Protein AF-A0A8T3WI78-F1 (afdb_monomer)

Foldseek 3Di:
DDDDDDDDPVVVVVLVVVCVVVVHDSVVSVVCVVCVVPPDCVVVVVVLVVCPPPPCSVVVVVVVVVVVVVCVVVPD

Radius of gyration: 17.38 Å; Cα contacts (8 Å, |Δi|>4): 16; chains: 1; bounding box: 35×27×48 Å

Solvent-accessible surface area (backbone atoms only — not comparable to full-atom values): 4750 Å² total; per-residue (Å²): 135,93,80,93,80,90,75,57,68,72,58,50,53,54,52,48,54,53,24,66,76,67,77,51,51,72,68,57,53,51,50,50,61,70,49,58,79,57,86,48,74,67,62,61,53,57,61,49,62,79,38,66,89,42,91,58,32,68,59,53,52,53,52,49,52,52,52,48,54,56,47,44,75,74,75,110

pLDDT: mean 80.44, std 12.33, range [53.81, 96.75]

Secondary structure (DSSP, 8-state):
--------HHHHHHHHHHHHHTT--HHHHHHHHHHTTS--HHHHHHHHGGGTTSTTHHHHHHHHHHHHHHHHHHH-

Mean predicted aligned error: 12.0 Å

Sequence (76 aa):
MAKTIMISNDVYERLKNIKEREDKSFSEVVIECLDSHKKTGKDLMKCFGILKDDKEYDKIMKDTRKRWAEWTKKYA

Structure (mmCIF, N/CA/C/O backbone):
data_AF-A0A8T3WI78-F1
#
_entry.id   AF-A0A8T3WI78-F1
#
loop_
_atom_site.group_PDB
_atom_site.id
_atom_site.type_symbol
_atom_site.label_atom_id
_atom_site.label_alt_id
_atom_site.label_comp_id
_atom_site.label_asym_id
_atom_site.label_entity_id
_atom_site.label_seq_id
_atom_site.pdbx_PDB_ins_code
_atom_site.Cartn_x
_atom_site.Cartn_y
_atom_site.Cartn_z
_atom_site.occupancy
_atom_si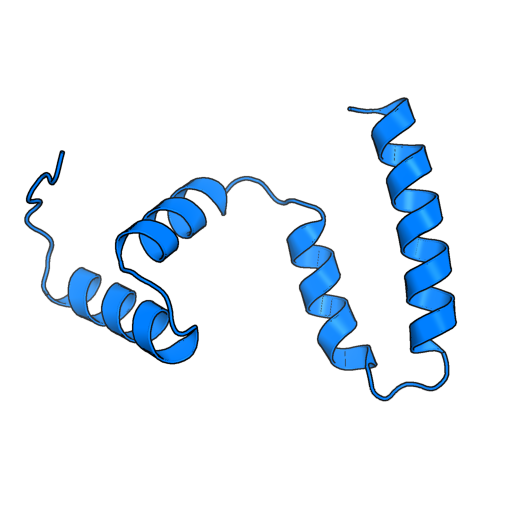te.B_iso_or_equiv
_atom_site.auth_seq_id
_atom_site.auth_comp_id
_atom_site.auth_asym_id
_atom_site.auth_atom_id
_atom_site.pdbx_PDB_model_num
ATOM 1 N N . MET A 1 1 ? 8.408 -0.234 21.698 1.00 72.31 1 MET A N 1
ATOM 2 C CA . MET A 1 1 ? 7.424 -0.354 22.799 1.00 72.31 1 MET A CA 1
ATOM 3 C C . MET A 1 1 ? 6.029 -0.250 22.213 1.00 72.31 1 MET A C 1
ATOM 5 O O . MET A 1 1 ? 5.816 0.643 21.402 1.00 72.31 1 M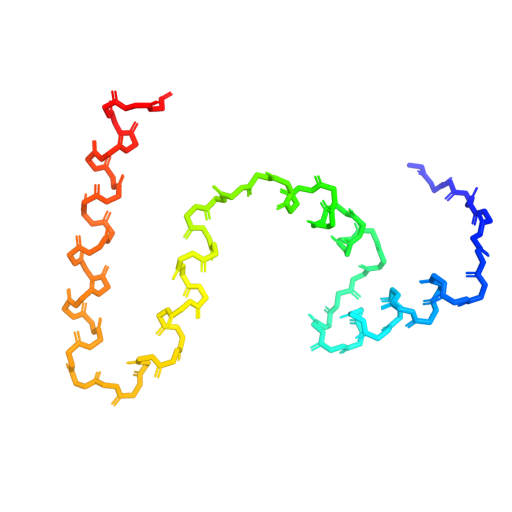ET A O 1
ATOM 9 N N . ALA A 1 2 ? 5.111 -1.140 22.587 1.00 81.81 2 ALA A N 1
ATOM 10 C CA . ALA A 1 2 ? 3.721 -1.054 22.146 1.00 81.81 2 ALA A CA 1
ATOM 11 C C . ALA A 1 2 ? 2.983 0.054 22.916 1.00 81.81 2 ALA A C 1
ATOM 13 O O . ALA A 1 2 ? 3.211 0.247 24.112 1.00 81.81 2 ALA A O 1
ATOM 14 N N . LYS A 1 3 ? 2.127 0.800 22.218 1.00 89.19 3 LYS A N 1
ATOM 15 C CA . LYS A 1 3 ? 1.242 1.822 22.785 1.00 89.19 3 LYS A CA 1
ATOM 16 C C . LYS A 1 3 ? -0.186 1.460 22.385 1.00 89.19 3 LYS A C 1
ATOM 18 O O . LYS A 1 3 ? -0.421 1.147 21.221 1.00 89.19 3 LYS A O 1
ATOM 23 N N . THR A 1 4 ? -1.115 1.510 23.332 1.00 92.38 4 THR A N 1
ATOM 24 C CA . THR A 1 4 ? -2.541 1.290 23.062 1.00 92.38 4 THR A CA 1
ATOM 25 C C . THR A 1 4 ? -3.205 2.629 22.776 1.00 92.38 4 THR A C 1
ATOM 27 O O . THR A 1 4 ? -3.028 3.578 23.539 1.00 92.38 4 THR A O 1
ATOM 30 N N . ILE A 1 5 ? -3.972 2.698 21.691 1.00 90.31 5 ILE A N 1
ATOM 31 C CA . ILE A 1 5 ? -4.820 3.843 21.355 1.00 90.31 5 ILE A CA 1
ATOM 32 C C . ILE A 1 5 ? -6.267 3.371 21.263 1.00 90.31 5 ILE A C 1
ATOM 34 O O . ILE A 1 5 ? -6.532 2.274 20.772 1.00 90.31 5 ILE A O 1
ATOM 38 N N . MET A 1 6 ? -7.198 4.191 21.739 1.00 94.56 6 MET A N 1
ATOM 39 C CA . MET A 1 6 ? -8.621 3.970 21.502 1.00 94.56 6 MET A CA 1
ATOM 40 C C . MET A 1 6 ? -9.037 4.710 20.236 1.00 94.56 6 MET A C 1
ATOM 42 O O . MET A 1 6 ? -8.665 5.864 20.033 1.00 94.56 6 MET A O 1
ATOM 46 N N . ILE A 1 7 ? -9.812 4.036 19.396 1.00 93.38 7 ILE A N 1
ATOM 47 C CA . ILE A 1 7 ? -10.348 4.558 18.138 1.00 93.38 7 ILE A CA 1
ATOM 48 C C . ILE A 1 7 ? -11.833 4.209 18.053 1.00 93.38 7 ILE A C 1
ATOM 50 O O . ILE A 1 7 ? -12.291 3.298 18.744 1.00 93.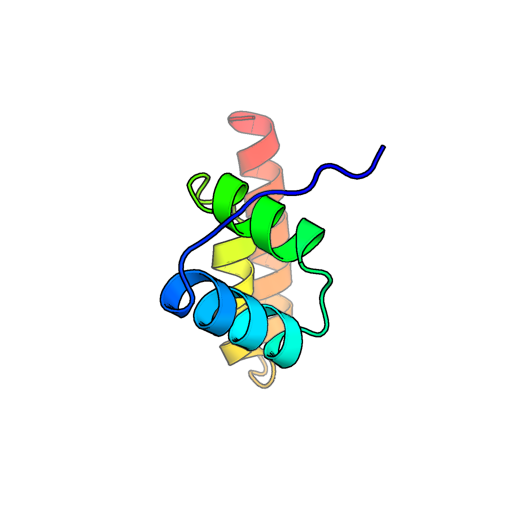38 7 ILE A O 1
ATOM 54 N N . SER A 1 8 ? -12.593 4.924 17.223 1.00 96.75 8 SER A N 1
ATOM 55 C CA . SER A 1 8 ? -13.984 4.548 16.970 1.00 96.75 8 SER A CA 1
ATOM 56 C C . SER A 1 8 ? -14.062 3.216 16.218 1.00 96.75 8 SER A C 1
ATOM 58 O O . SER A 1 8 ? -13.151 2.860 15.464 1.00 96.75 8 SER A O 1
ATOM 60 N N . ASN A 1 9 ? -15.178 2.502 16.389 1.00 96.50 9 ASN A N 1
ATOM 61 C CA . ASN A 1 9 ? -15.424 1.234 15.697 1.00 96.50 9 ASN A CA 1
ATOM 62 C C . ASN A 1 9 ? -15.314 1.391 14.173 1.00 96.50 9 ASN A C 1
ATOM 64 O O . ASN A 1 9 ? -14.671 0.581 13.515 1.00 96.50 9 ASN A O 1
ATOM 68 N N . ASP A 1 10 ? -15.841 2.485 13.619 1.00 96.56 10 ASP A N 1
ATOM 69 C CA . ASP A 1 10 ? -15.767 2.763 12.181 1.00 96.56 10 ASP A CA 1
ATOM 70 C C . ASP A 1 10 ? -14.323 2.877 11.672 1.00 96.56 10 ASP A C 1
ATOM 72 O O . ASP A 1 10 ? -14.001 2.417 10.575 1.00 96.56 10 ASP A O 1
ATOM 76 N N . VAL A 1 11 ? -13.433 3.495 12.458 1.00 93.88 11 VAL A N 1
ATOM 77 C CA . VAL A 1 11 ? -12.010 3.611 12.107 1.00 93.88 11 VAL A CA 1
ATOM 78 C C . VAL A 1 11 ? -11.334 2.248 12.199 1.00 93.88 11 VAL A C 1
ATOM 80 O O . VAL A 1 11 ? -10.552 1.900 11.313 1.00 93.88 11 VAL A O 1
ATOM 83 N N . TYR A 1 12 ? -11.661 1.459 13.224 1.00 95.38 12 TYR A N 1
ATOM 84 C CA . TYR A 1 12 ? -11.146 0.100 13.372 1.00 95.38 12 TYR A CA 1
ATOM 85 C C . TYR A 1 12 ? -11.505 -0.778 12.167 1.00 95.38 12 TYR A C 1
ATOM 87 O O . TYR A 1 12 ? -10.610 -1.372 11.566 1.00 95.38 12 TYR A O 1
ATOM 95 N N . GLU A 1 13 ? -12.775 -0.797 11.754 1.00 96.56 13 GLU A N 1
ATOM 96 C CA . GLU A 1 13 ? -13.228 -1.596 10.609 1.00 96.56 13 GLU A CA 1
ATOM 97 C C . GLU A 1 13 ? -12.547 -1.168 9.304 1.00 96.56 13 GLU A C 1
ATOM 99 O O . GLU A 1 13 ? -12.120 -2.001 8.504 1.00 96.56 13 GLU A O 1
ATOM 104 N N . ARG A 1 14 ? -12.351 0.139 9.090 1.00 93.56 14 ARG A N 1
ATOM 105 C CA . ARG A 1 14 ? -11.601 0.639 7.926 1.00 93.56 14 ARG A CA 1
ATOM 106 C C . ARG A 1 14 ? -10.151 0.158 7.926 1.00 93.56 14 ARG A C 1
ATOM 108 O O . ARG A 1 14 ? -9.669 -0.305 6.894 1.00 93.56 14 ARG A O 1
ATOM 115 N N . LEU A 1 15 ? -9.464 0.247 9.064 1.00 93.19 15 LEU A N 1
ATOM 116 C CA . LEU A 1 15 ? -8.078 -0.211 9.189 1.00 93.19 15 LEU A CA 1
ATOM 117 C C . LEU A 1 15 ? -7.967 -1.728 9.011 1.00 93.19 15 LEU A C 1
ATOM 119 O O . LEU A 1 15 ? -7.048 -2.195 8.341 1.00 93.19 15 LEU A O 1
ATOM 123 N N . LYS A 1 16 ? -8.914 -2.489 9.568 1.00 94.38 16 LYS A N 1
ATOM 124 C CA . LYS A 1 16 ? -8.979 -3.947 9.445 1.00 94.38 16 LYS A CA 1
ATOM 125 C C . LYS A 1 16 ? -9.149 -4.381 7.989 1.00 94.38 16 LYS A C 1
ATOM 127 O O . LYS A 1 16 ? -8.389 -5.224 7.524 1.00 94.38 16 LYS A O 1
ATOM 132 N N . ASN A 1 17 ?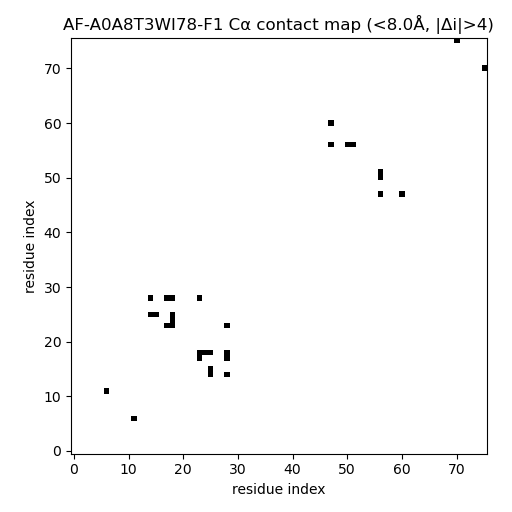 -10.046 -3.736 7.245 1.00 93.50 17 ASN A N 1
ATOM 133 C CA . ASN A 1 17 ? -10.234 -4.011 5.819 1.00 93.50 17 ASN A CA 1
ATOM 134 C C . ASN A 1 17 ? -8.951 -3.787 5.000 1.00 93.50 17 ASN A C 1
ATOM 136 O O . ASN A 1 17 ? -8.617 -4.594 4.134 1.00 93.50 17 ASN A O 1
ATOM 140 N N . ILE A 1 18 ? -8.205 -2.708 5.269 1.00 90.12 18 ILE A N 1
ATOM 141 C CA . ILE A 1 18 ? -6.931 -2.441 4.577 1.00 90.12 18 ILE A CA 1
ATOM 142 C C . ILE A 1 18 ? -5.892 -3.499 4.956 1.00 90.12 18 ILE A C 1
ATOM 144 O O . ILE A 1 18 ? -5.227 -4.055 4.082 1.00 90.12 18 ILE A O 1
ATOM 148 N N . LYS A 1 19 ? -5.789 -3.798 6.255 1.00 92.69 19 LYS A N 1
ATOM 149 C CA . LYS A 1 19 ? -4.888 -4.809 6.808 1.00 92.69 19 LYS A CA 1
ATOM 150 C C . LYS A 1 19 ? -5.085 -6.172 6.130 1.00 92.69 19 LYS A C 1
ATOM 152 O O . LYS A 1 19 ? -4.101 -6.804 5.761 1.00 92.69 19 LYS A O 1
ATOM 157 N N . GLU A 1 20 ? -6.331 -6.623 5.994 1.00 90.88 20 GLU A N 1
ATOM 158 C CA . GLU A 1 20 ? -6.683 -7.918 5.395 1.00 90.88 20 GLU A CA 1
ATOM 159 C C . GLU A 1 20 ? -6.453 -7.940 3.882 1.00 90.88 20 GLU A C 1
ATOM 161 O O . GLU A 1 20 ? -5.901 -8.904 3.361 1.00 90.88 20 GLU A O 1
ATOM 166 N N . ARG A 1 21 ? -6.818 -6.864 3.175 1.00 86.12 21 ARG A N 1
ATOM 167 C CA . ARG A 1 21 ? -6.650 -6.777 1.718 1.00 86.12 21 ARG A CA 1
ATOM 168 C C . ARG A 1 21 ? -5.185 -6.780 1.287 1.00 86.12 21 ARG A C 1
ATOM 170 O O . ARG A 1 21 ? -4.868 -7.277 0.211 1.00 86.12 21 ARG A O 1
ATOM 177 N N . GLU A 1 22 ? -4.318 -6.162 2.080 1.00 85.62 22 GLU A N 1
ATOM 178 C CA . GLU A 1 22 ? -2.912 -5.942 1.723 1.00 85.62 22 GLU A CA 1
ATOM 179 C C . GLU A 1 22 ? -1.939 -6.837 2.498 1.00 85.62 22 GLU A C 1
ATOM 181 O O . GLU A 1 22 ? -0.734 -6.664 2.347 1.00 85.62 22 GLU A O 1
ATOM 186 N N . ASP A 1 23 ? -2.459 -7.775 3.300 1.00 89.88 23 ASP A N 1
ATOM 187 C CA . ASP A 1 23 ? -1.696 -8.691 4.161 1.00 89.88 23 ASP A CA 1
ATOM 188 C C . ASP A 1 23 ? -0.625 -7.976 5.009 1.00 89.88 23 ASP A C 1
ATOM 190 O O . ASP A 1 23 ? 0.556 -8.316 5.016 1.00 89.88 23 ASP A O 1
ATOM 194 N N . LYS A 1 24 ? -1.048 -6.915 5.708 1.00 90.50 24 LYS A N 1
ATOM 195 C CA . LYS A 1 24 ? -0.175 -6.038 6.511 1.00 90.50 24 LYS A CA 1
ATOM 196 C C . LYS A 1 24 ? -0.467 -6.128 8.005 1.00 90.50 24 LYS A C 1
ATOM 198 O O . LYS A 1 24 ? -1.469 -6.694 8.448 1.00 90.50 24 LYS A O 1
ATOM 203 N N . SER A 1 25 ? 0.394 -5.528 8.818 1.00 93.12 25 SER A N 1
ATOM 204 C CA . SER A 1 25 ? 0.116 -5.201 10.219 1.00 93.12 25 SER A CA 1
ATOM 205 C C . SER A 1 25 ? -0.587 -3.843 10.352 1.00 93.12 25 SER A C 1
ATOM 207 O O . SER A 1 25 ? -0.457 -2.965 9.500 1.00 93.12 25 SER A O 1
ATOM 209 N N . PHE A 1 26 ? -1.304 -3.623 11.461 1.00 91.56 26 PHE A N 1
ATOM 210 C CA . PHE A 1 26 ? -1.922 -2.318 11.743 1.00 91.56 26 PHE A CA 1
ATOM 211 C C . PHE A 1 26 ? -0.894 -1.178 11.778 1.00 91.56 26 PHE A C 1
ATOM 213 O O . PHE A 1 26 ? -1.187 -0.077 11.321 1.00 91.56 26 PHE A O 1
ATOM 220 N N . SER A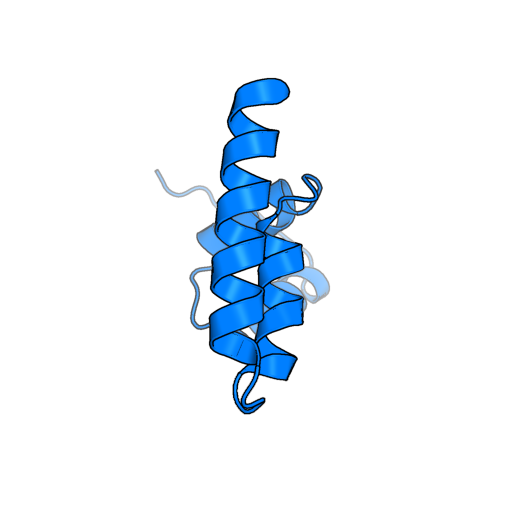 1 27 ? 0.315 -1.444 12.278 1.00 91.06 27 SER A N 1
ATOM 221 C CA . SER A 1 27 ? 1.400 -0.460 12.320 1.00 91.06 27 SER A CA 1
ATOM 222 C C . SER A 1 27 ? 1.815 -0.004 10.920 1.00 91.06 27 SER A C 1
ATOM 224 O O . SER A 1 27 ? 1.976 1.191 10.697 1.00 91.06 27 SER A O 1
ATOM 226 N N . GLU A 1 28 ? 1.947 -0.934 9.970 1.00 89.38 28 GLU A N 1
ATOM 227 C CA . GLU A 1 28 ? 2.297 -0.613 8.580 1.00 89.38 28 GLU A CA 1
ATOM 228 C C . GLU A 1 28 ? 1.199 0.196 7.896 1.00 89.38 28 GLU A C 1
ATOM 230 O O . GLU A 1 28 ? 1.497 1.195 7.246 1.00 89.38 28 GLU A O 1
ATOM 235 N N . VAL A 1 29 ? -0.068 -0.180 8.102 1.00 90.56 29 VAL A N 1
ATOM 236 C CA . VAL A 1 29 ? -1.214 0.566 7.563 1.00 90.56 29 VAL A CA 1
ATOM 237 C C . VAL A 1 29 ? -1.225 2.003 8.089 1.00 90.56 29 VAL A C 1
ATOM 239 O O . VAL A 1 29 ? -1.395 2.940 7.315 1.00 90.56 29 VAL A O 1
ATOM 242 N N . VAL A 1 30 ? -1.002 2.200 9.393 1.00 90.06 30 VAL A N 1
ATOM 243 C CA . VAL A 1 30 ? -0.963 3.543 9.994 1.00 90.06 30 VAL A CA 1
ATOM 244 C C . VAL A 1 30 ? 0.189 4.372 9.425 1.00 90.06 30 VAL A C 1
ATOM 246 O O . VAL A 1 30 ? -0.025 5.531 9.075 1.00 90.06 30 VAL A O 1
ATOM 249 N N . ILE A 1 31 ? 1.384 3.790 9.290 1.00 88.88 31 ILE A N 1
ATOM 250 C CA . ILE A 1 31 ? 2.542 4.474 8.694 1.00 88.88 31 ILE A CA 1
ATOM 251 C C . ILE A 1 31 ? 2.237 4.883 7.251 1.00 88.88 31 ILE A C 1
ATOM 253 O O . ILE A 1 31 ? 2.425 6.042 6.898 1.00 88.88 31 ILE A O 1
ATOM 257 N N . GLU A 1 32 ? 1.694 3.981 6.433 1.00 85.06 32 GLU A N 1
ATOM 258 C CA . GLU A 1 32 ? 1.349 4.300 5.046 1.00 85.06 32 GLU A CA 1
ATOM 259 C C . GLU A 1 32 ? 0.260 5.367 4.936 1.00 85.06 32 GLU A C 1
ATOM 261 O O . GLU A 1 32 ? 0.348 6.233 4.067 1.00 85.06 32 GLU A O 1
ATOM 266 N N . CYS A 1 33 ? -0.745 5.357 5.816 1.00 84.12 33 CYS A N 1
ATOM 267 C CA . CYS A 1 33 ? -1.744 6.421 5.864 1.00 84.12 33 CYS A CA 1
ATOM 268 C C . CYS A 1 33 ? -1.108 7.776 6.207 1.00 84.12 33 CYS A C 1
ATOM 270 O O . CYS A 1 33 ? -1.434 8.770 5.560 1.00 84.12 33 CYS A O 1
ATOM 272 N N . LEU A 1 34 ? -0.180 7.819 7.166 1.00 83.88 34 LEU A N 1
ATOM 273 C CA . LEU A 1 34 ? 0.542 9.042 7.537 1.00 83.88 34 LEU A CA 1
ATOM 274 C C . LEU A 1 34 ? 1.481 9.523 6.420 1.00 83.88 34 LEU A C 1
ATOM 276 O O . LEU A 1 34 ? 1.616 10.725 6.193 1.00 83.88 34 LEU A O 1
ATOM 280 N N . ASP A 1 35 ? 2.095 8.596 5.687 1.00 81.75 35 ASP A N 1
ATOM 281 C CA . ASP A 1 35 ? 2.983 8.903 4.566 1.00 81.75 35 ASP A CA 1
ATOM 282 C C . ASP A 1 35 ? 2.232 9.190 3.254 1.00 81.75 35 ASP A C 1
ATOM 284 O O . ASP A 1 35 ? 2.809 9.783 2.341 1.00 81.75 35 ASP A O 1
ATOM 288 N N . SER A 1 36 ? 0.940 8.850 3.160 1.00 69.25 36 SER A N 1
ATOM 289 C CA . SER A 1 36 ? 0.109 9.022 1.953 1.00 69.25 36 SER A CA 1
ATOM 290 C C . SER A 1 36 ? -0.040 10.478 1.492 1.00 69.25 36 SER A C 1
ATOM 292 O O . SER A 1 36 ? -0.340 10.743 0.328 1.00 69.25 36 SER A O 1
ATOM 294 N N . HIS A 1 37 ? 0.216 11.444 2.378 1.00 60.12 37 HIS A N 1
ATOM 295 C CA . HIS A 1 37 ? 0.242 12.868 2.037 1.00 60.12 37 HIS A CA 1
ATOM 296 C C . HIS A 1 37 ? 1.433 13.239 1.139 1.00 60.12 37 HIS A C 1
ATOM 298 O O . HIS A 1 37 ? 1.400 14.257 0.444 1.00 60.12 37 HIS A O 1
ATOM 304 N N . LYS A 1 38 ? 2.483 12.411 1.112 1.00 60.16 38 LYS A N 1
ATOM 305 C CA . LYS A 1 38 ? 3.592 12.544 0.172 1.00 60.16 38 LYS A CA 1
ATOM 306 C C . LYS A 1 38 ? 3.205 11.791 -1.097 1.00 60.16 38 LYS A C 1
ATOM 308 O O . LYS A 1 38 ? 3.341 10.574 -1.164 1.00 60.16 38 LYS A O 1
ATOM 313 N N . LYS A 1 39 ? 2.755 12.515 -2.128 1.00 56.22 39 LYS A N 1
ATOM 314 C CA . LYS A 1 39 ? 2.649 11.963 -3.489 1.00 56.22 39 LYS A CA 1
ATOM 315 C C . LYS A 1 39 ? 4.049 11.558 -3.949 1.00 56.22 39 LYS A C 1
ATOM 317 O O . LYS A 1 39 ? 4.810 12.379 -4.456 1.00 56.22 39 LYS A O 1
ATOM 322 N N . THR A 1 40 ? 4.419 10.310 -3.701 1.00 58.41 40 THR A N 1
ATOM 323 C CA . THR A 1 40 ? 5.718 9.761 -4.091 1.00 58.41 40 THR A CA 1
ATOM 324 C C . THR A 1 40 ? 5.592 9.073 -5.446 1.00 58.41 40 THR A C 1
ATOM 326 O O . THR A 1 40 ? 4.516 8.616 -5.830 1.00 58.41 40 THR A O 1
ATOM 329 N N . GLY A 1 41 ? 6.703 8.927 -6.176 1.00 57.06 41 GLY A N 1
ATOM 330 C CA . GLY A 1 41 ? 6.727 8.168 -7.436 1.00 57.06 41 GLY A CA 1
ATOM 331 C C . GLY A 1 41 ? 6.227 6.717 -7.305 1.00 57.06 41 GLY A C 1
ATOM 332 O O . GLY A 1 41 ? 5.900 6.086 -8.307 1.00 57.06 41 GLY A O 1
ATOM 333 N N . LYS A 1 42 ? 6.095 6.195 -6.076 1.00 58.72 42 LYS A N 1
ATOM 334 C CA . LYS A 1 42 ? 5.506 4.883 -5.774 1.00 58.72 42 LYS A CA 1
ATOM 335 C C . LYS A 1 42 ? 4.027 4.795 -6.181 1.00 58.72 42 LYS A C 1
ATOM 337 O O . LYS A 1 42 ? 3.590 3.728 -6.602 1.00 58.72 42 LYS A O 1
ATOM 342 N N . ASP A 1 43 ? 3.276 5.897 -6.139 1.00 62.16 43 ASP A N 1
ATOM 343 C CA . ASP A 1 43 ? 1.887 5.914 -6.619 1.00 62.16 43 ASP A CA 1
ATOM 344 C C . ASP A 1 43 ? 1.800 5.896 -8.150 1.00 62.16 43 ASP A C 1
ATOM 346 O O . ASP A 1 43 ? 0.903 5.263 -8.699 1.00 62.16 43 ASP A O 1
ATOM 350 N N . LEU A 1 44 ? 2.781 6.476 -8.854 1.00 62.38 44 LEU A N 1
ATOM 351 C CA . LEU A 1 44 ? 2.898 6.307 -10.309 1.00 62.38 44 LEU A CA 1
ATOM 352 C C . LEU A 1 44 ? 3.201 4.845 -10.667 1.00 62.38 44 LEU A C 1
ATOM 354 O O . LEU A 1 44 ? 2.654 4.333 -11.639 1.00 62.38 44 LEU A O 1
ATOM 358 N N . MET A 1 45 ? 4.000 4.141 -9.853 1.00 60.94 45 MET A N 1
ATOM 359 C CA . MET A 1 45 ? 4.252 2.703 -10.037 1.00 60.94 45 MET A CA 1
ATOM 360 C C . MET A 1 45 ? 2.990 1.840 -9.923 1.00 60.94 45 MET A C 1
ATOM 362 O O . MET A 1 45 ? 2.901 0.829 -10.618 1.00 60.94 45 MET A O 1
ATOM 366 N N . LYS A 1 46 ? 1.991 2.241 -9.124 1.00 62.81 46 LYS A N 1
ATOM 367 C CA . LYS A 1 46 ? 0.699 1.533 -9.065 1.00 62.81 46 LYS A CA 1
ATOM 368 C C . LYS A 1 46 ? -0.046 1.591 -10.402 1.00 62.81 46 LYS A C 1
ATOM 370 O O . LYS A 1 46 ? -0.628 0.587 -10.800 1.00 62.81 46 LYS A O 1
ATOM 375 N N . CYS A 1 47 ? 0.027 2.711 -11.125 1.00 61.00 47 CYS A N 1
ATOM 376 C CA . CYS A 1 47 ? -0.596 2.851 -12.447 1.00 61.00 47 CYS A CA 1
ATOM 377 C C . CYS A 1 47 ? 0.010 1.891 -13.483 1.00 61.00 47 CYS A C 1
ATOM 379 O O . CYS A 1 47 ? -0.705 1.381 -14.340 1.00 61.00 47 CYS A O 1
ATOM 381 N N . PHE A 1 48 ? 1.307 1.587 -13.377 1.00 63.25 48 PHE A N 1
ATOM 382 C CA . PHE A 1 48 ? 1.971 0.645 -14.281 1.00 63.25 48 PHE A CA 1
ATOM 383 C C . PHE A 1 48 ? 1.548 -0.813 -14.049 1.00 63.25 48 PHE A C 1
ATOM 385 O O . PHE A 1 48 ? 1.643 -1.614 -14.970 1.00 63.25 48 PHE A O 1
ATOM 392 N N . GLY A 1 49 ? 1.004 -1.170 -12.879 1.00 63.47 49 GLY A N 1
ATOM 393 C CA . GLY A 1 49 ? 0.469 -2.516 -12.634 1.00 63.47 49 GLY A CA 1
ATOM 394 C C . GLY A 1 49 ? -0.641 -2.928 -13.610 1.00 63.47 49 GLY A C 1
ATOM 395 O O . GLY A 1 49 ? -0.755 -4.107 -13.922 1.00 63.47 49 GLY A O 1
ATOM 396 N N . ILE A 1 50 ? -1.395 -1.957 -14.139 1.00 64.56 50 ILE A N 1
ATOM 397 C CA . ILE A 1 50 ? -2.448 -2.159 -15.150 1.00 64.56 50 ILE A CA 1
ATOM 398 C C . ILE A 1 50 ? -1.854 -2.534 -16.516 1.00 64.56 50 ILE A C 1
ATOM 400 O O . ILE A 1 50 ? -2.495 -3.211 -17.310 1.00 64.56 50 ILE A O 1
ATOM 404 N N . LEU A 1 51 ? -0.617 -2.115 -16.782 1.00 65.50 51 LEU A N 1
ATOM 405 C CA . LEU A 1 51 ? 0.065 -2.329 -18.054 1.00 65.50 51 LEU A CA 1
ATOM 406 C C . LEU A 1 51 ? 0.933 -3.591 -18.054 1.00 65.50 51 LEU A C 1
ATOM 408 O O . LEU A 1 51 ? 1.615 -3.820 -19.037 1.00 65.50 51 LEU A O 1
ATOM 412 N N . LYS A 1 52 ? 0.952 -4.403 -16.986 1.00 64.94 52 LYS A N 1
ATOM 413 C CA . LYS A 1 52 ? 1.883 -5.544 -16.857 1.00 64.94 52 LYS A CA 1
ATOM 414 C C . LYS A 1 52 ? 1.802 -6.569 -17.991 1.00 64.94 52 LYS A C 1
ATOM 416 O O . LYS A 1 52 ? 2.824 -7.159 -18.320 1.00 64.94 52 LYS A O 1
ATOM 421 N N . ASP A 1 53 ? 0.617 -6.764 -18.561 1.00 70.56 53 ASP A N 1
ATOM 422 C CA . ASP A 1 53 ? 0.390 -7.709 -19.663 1.00 70.56 53 ASP A CA 1
ATOM 423 C C . ASP A 1 53 ? 0.579 -7.061 -21.049 1.00 70.56 53 ASP A C 1
ATOM 425 O O . ASP A 1 53 ? 0.442 -7.722 -22.081 1.00 70.56 53 ASP A O 1
ATOM 429 N N . ASP A 1 54 ? 0.899 -5.764 -21.093 1.00 76.69 54 ASP A N 1
ATOM 430 C CA . ASP A 1 54 ? 1.187 -5.046 -22.327 1.00 76.69 54 ASP A CA 1
ATOM 431 C C . ASP A 1 54 ? 2.601 -5.385 -22.822 1.00 76.69 54 ASP A C 1
ATOM 433 O O . ASP A 1 54 ? 3.578 -5.376 -22.069 1.00 76.69 54 ASP A O 1
ATOM 437 N N . LYS A 1 55 ? 2.739 -5.653 -24.122 1.00 79.19 55 LYS A N 1
ATOM 438 C CA . LYS A 1 55 ? 4.031 -5.989 -24.742 1.00 79.19 55 LYS A CA 1
ATOM 439 C C . LYS A 1 55 ? 5.051 -4.853 -24.633 1.00 79.19 55 LYS A C 1
ATOM 441 O O . LYS A 1 55 ? 6.252 -5.103 -24.711 1.00 79.19 55 LYS A O 1
ATOM 446 N N . GLU A 1 56 ? 4.595 -3.615 -24.469 1.00 80.56 56 GLU A N 1
ATOM 447 C CA . GLU A 1 56 ? 5.451 -2.441 -24.313 1.00 80.56 56 GLU A CA 1
ATOM 448 C C . GLU A 1 56 ? 5.808 -2.137 -22.853 1.00 80.56 56 GLU A C 1
ATOM 450 O O . GLU A 1 56 ? 6.643 -1.262 -22.600 1.00 80.56 56 GLU A O 1
ATOM 455 N N . TYR A 1 57 ? 5.243 -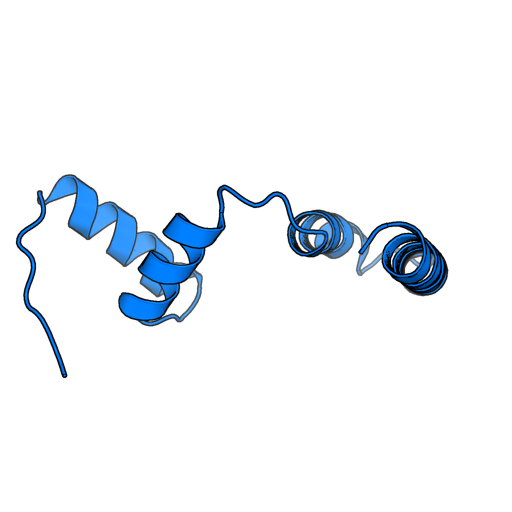2.877 -21.892 1.00 78.75 57 TYR A N 1
ATOM 456 C CA . TYR A 1 57 ? 5.436 -2.661 -20.459 1.00 78.75 57 TYR A CA 1
ATOM 457 C C . TYR A 1 57 ? 6.906 -2.539 -20.066 1.00 78.75 57 TYR A C 1
ATOM 459 O O . TYR A 1 57 ? 7.309 -1.551 -19.449 1.00 78.75 57 TYR A O 1
ATOM 467 N N . ASP A 1 58 ? 7.734 -3.503 -20.471 1.00 79.00 58 ASP A N 1
ATOM 468 C CA . ASP A 1 58 ? 9.151 -3.535 -20.102 1.00 79.00 58 ASP A CA 1
ATOM 469 C C . ASP A 1 58 ? 9.915 -2.321 -20.641 1.00 79.00 58 ASP A C 1
ATOM 471 O O . ASP A 1 58 ? 10.784 -1.763 -19.960 1.00 79.00 58 ASP A O 1
ATOM 475 N N . LYS A 1 59 ? 9.563 -1.866 -21.848 1.00 84.12 59 LYS A N 1
ATOM 476 C CA . LYS A 1 59 ? 10.166 -0.687 -22.474 1.00 84.12 59 LYS A CA 1
ATOM 477 C C . LYS A 1 59 ? 9.769 0.583 -21.723 1.00 84.12 59 LYS A C 1
ATOM 479 O O . LYS A 1 59 ? 10.640 1.361 -21.334 1.00 84.12 59 LYS A O 1
ATOM 484 N N . ILE A 1 60 ? 8.476 0.750 -21.452 1.00 82.44 60 ILE A N 1
ATOM 485 C CA . ILE A 1 60 ? 7.934 1.898 -20.716 1.00 82.44 60 ILE A CA 1
ATOM 486 C C . ILE A 1 60 ? 8.508 1.946 -19.294 1.00 82.44 60 ILE A C 1
ATOM 488 O O . ILE A 1 60 ? 8.900 3.013 -18.813 1.00 82.44 60 ILE A O 1
ATOM 492 N N . MET A 1 61 ? 8.627 0.797 -18.626 1.00 80.50 61 MET A N 1
ATOM 493 C CA . MET A 1 61 ? 9.171 0.693 -17.274 1.00 80.50 61 MET A CA 1
ATOM 494 C C . MET A 1 61 ? 10.657 1.068 -17.234 1.00 80.50 61 MET A C 1
ATOM 496 O O . MET A 1 61 ? 11.096 1.801 -16.342 1.00 80.50 61 MET A O 1
ATOM 500 N N . LYS A 1 62 ? 11.442 0.604 -18.215 1.00 84.75 62 LYS A N 1
ATOM 501 C CA . LYS A 1 62 ? 12.868 0.931 -18.343 1.00 84.75 62 LYS A CA 1
ATOM 502 C C . LYS A 1 62 ? 13.089 2.427 -18.579 1.00 84.75 62 LYS A C 1
ATOM 504 O O . LYS A 1 62 ? 13.905 3.034 -17.881 1.00 84.75 62 LYS A O 1
ATOM 509 N N . ASP A 1 63 ? 12.336 3.025 -19.499 1.00 86.50 63 ASP A N 1
ATOM 510 C CA . ASP A 1 63 ? 12.433 4.455 -19.810 1.00 86.50 63 ASP A CA 1
ATOM 511 C C . ASP A 1 63 ? 11.997 5.323 -18.625 1.00 86.50 63 ASP A C 1
ATOM 513 O O . ASP A 1 63 ? 12.666 6.302 -18.278 1.00 86.50 63 ASP A O 1
ATOM 517 N N . THR A 1 64 ? 10.920 4.928 -17.945 1.00 82.69 64 THR A N 1
ATOM 518 C CA . THR A 1 64 ? 10.409 5.640 -16.769 1.00 82.69 64 THR A CA 1
ATOM 519 C C . THR A 1 64 ? 11.410 5.608 -15.617 1.00 82.69 64 THR A C 1
ATOM 521 O O . THR A 1 64 ? 11.678 6.647 -15.015 1.00 82.69 64 THR A O 1
ATOM 524 N N . ARG A 1 65 ? 12.036 4.454 -15.337 1.00 83.25 65 ARG A N 1
ATOM 525 C CA . ARG A 1 65 ? 13.087 4.342 -14.307 1.00 83.25 65 ARG A CA 1
ATOM 526 C C . ARG A 1 65 ? 14.284 5.238 -14.601 1.00 83.25 65 ARG A C 1
ATOM 528 O O . ARG A 1 65 ? 14.795 5.883 -13.688 1.00 83.25 65 ARG A O 1
ATOM 535 N N . LYS A 1 66 ? 14.718 5.298 -15.863 1.00 87.31 66 LYS A N 1
ATOM 536 C CA . LYS A 1 66 ? 15.830 6.159 -16.279 1.00 87.31 66 LYS A CA 1
ATOM 537 C C . LYS A 1 66 ? 15.500 7.637 -16.052 1.00 87.31 66 LYS A C 1
ATOM 539 O O . LYS A 1 66 ? 16.264 8.334 -15.389 1.00 87.31 66 LYS A O 1
ATOM 544 N N . ARG A 1 67 ? 14.336 8.090 -16.527 1.00 83.62 67 ARG A N 1
ATOM 545 C CA . ARG A 1 67 ? 13.875 9.476 -16.336 1.00 83.62 67 ARG A CA 1
ATOM 546 C C . ARG A 1 67 ? 13.674 9.827 -14.865 1.00 83.62 67 ARG A C 1
ATOM 548 O O . ARG A 1 67 ? 13.994 10.938 -14.456 1.00 83.62 67 ARG A O 1
ATOM 555 N N . TRP A 1 68 ? 13.178 8.886 -14.064 1.00 79.56 68 TRP A N 1
ATOM 556 C CA . TRP A 1 68 ? 13.048 9.068 -12.621 1.00 79.56 68 TRP A CA 1
ATOM 557 C C . TRP A 1 68 ? 14.412 9.288 -11.960 1.00 79.56 68 TRP A C 1
ATOM 559 O O . TRP A 1 68 ? 14.565 10.244 -11.212 1.00 79.56 68 TRP A O 1
ATOM 569 N N . ALA A 1 69 ? 15.423 8.478 -12.292 1.00 82.75 69 ALA A N 1
ATOM 570 C CA . ALA A 1 69 ? 16.780 8.650 -11.767 1.00 82.75 69 ALA A CA 1
ATOM 571 C C . ALA A 1 69 ? 17.398 10.008 -12.153 1.00 82.75 69 ALA A C 1
ATOM 573 O O . ALA A 1 69 ? 18.031 10.660 -11.322 1.00 82.75 69 ALA A O 1
ATOM 574 N N . GLU A 1 70 ? 17.186 10.461 -13.393 1.00 85.31 70 GLU A N 1
ATOM 575 C CA . GLU A 1 70 ? 17.608 11.791 -13.856 1.00 85.31 70 GLU A CA 1
ATOM 576 C C . GLU A 1 70 ? 16.896 12.917 -13.090 1.00 85.31 70 GLU A C 1
ATOM 578 O O . GLU A 1 70 ? 17.534 13.887 -12.680 1.00 85.31 70 GLU A O 1
ATOM 583 N N . TRP A 1 71 ? 15.588 12.775 -12.859 1.00 81.62 71 TRP A N 1
ATOM 584 C CA . TRP A 1 71 ? 14.794 13.734 -12.095 1.00 81.62 71 TRP A CA 1
ATOM 585 C C . TRP A 1 71 ? 15.238 13.800 -10.630 1.00 81.62 71 TRP A C 1
ATOM 587 O O . TRP A 1 71 ? 15.485 14.892 -10.124 1.00 81.62 71 TRP A O 1
ATOM 597 N N . THR A 1 72 ? 15.424 12.652 -9.969 1.00 76.00 72 THR A N 1
ATOM 598 C CA . THR A 1 72 ? 15.912 12.584 -8.583 1.00 76.00 72 THR A CA 1
ATOM 599 C C . THR A 1 72 ? 17.280 13.245 -8.457 1.00 76.00 72 THR A C 1
ATOM 601 O O . THR A 1 72 ? 17.465 14.062 -7.5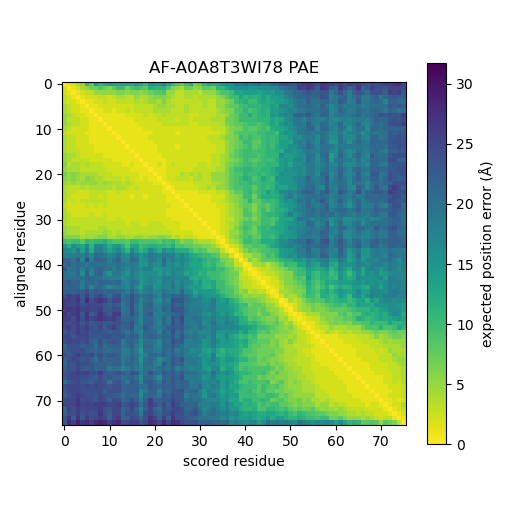72 1.00 76.00 72 THR A O 1
ATOM 604 N N . LYS A 1 73 ? 18.213 12.999 -9.386 1.00 79.19 73 LYS A N 1
ATOM 605 C CA . LYS A 1 73 ? 19.535 13.651 -9.367 1.00 79.19 73 LYS A CA 1
ATOM 606 C C . LYS A 1 73 ? 19.465 15.181 -9.499 1.00 79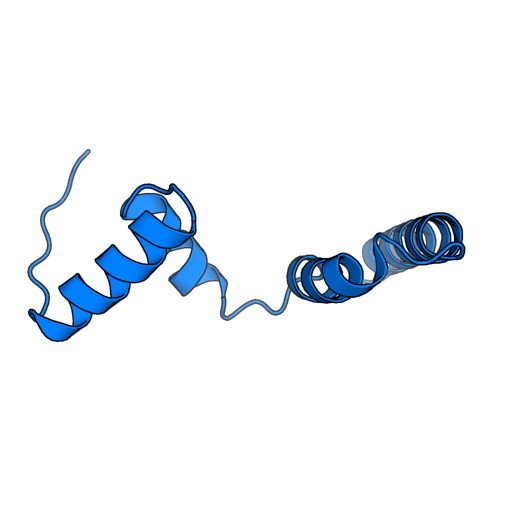.19 73 LYS A C 1
ATOM 608 O O . LYS A 1 73 ? 20.391 15.871 -9.085 1.00 79.19 73 LYS A O 1
ATOM 613 N N . LYS A 1 74 ? 18.421 15.708 -10.143 1.00 76.62 74 LYS A N 1
ATOM 614 C CA . LYS A 1 74 ? 18.275 17.140 -10.432 1.00 76.62 74 LYS A CA 1
ATOM 615 C C . LYS A 1 74 ? 17.489 17.900 -9.358 1.00 76.62 74 LYS A C 1
ATOM 617 O O . LYS A 1 74 ? 17.692 19.104 -9.226 1.00 76.62 74 LYS A O 1
ATOM 622 N N . TYR A 1 75 ? 16.585 17.230 -8.646 1.00 68.31 75 TYR A N 1
ATOM 623 C CA . TYR A 1 75 ? 15.592 17.883 -7.785 1.00 68.31 75 TYR A CA 1
ATOM 624 C C . TYR A 1 75 ? 15.478 17.310 -6.362 1.00 68.31 75 TYR A C 1
ATOM 626 O O . TYR A 1 75 ? 14.748 17.899 -5.566 1.00 68.31 75 TYR A O 1
ATOM 634 N N . ALA A 1 76 ? 16.141 16.195 -6.039 1.00 53.81 76 ALA A N 1
ATOM 635 C CA . ALA A 1 76 ? 16.200 15.618 -4.691 1.00 53.81 76 ALA A CA 1
ATOM 636 C C . ALA A 1 76 ? 17.606 15.766 -4.100 1.00 53.81 76 ALA A C 1
ATOM 638 O O . ALA A 1 76 ? 17.685 15.930 -2.864 1.00 53.81 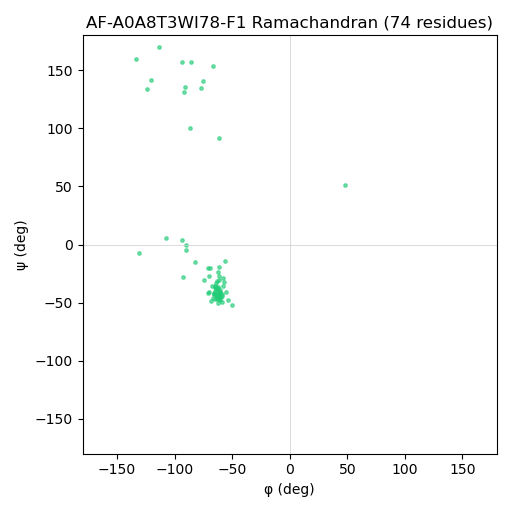76 ALA A O 1
#